Protein AF-A0A7X8LAA1-F1 (afdb_monomer_lite)

Foldseek 3Di:
DDDPDDPPDQPPDFPPVLCVPQADPVRDGHADVPAPAHRVLLCCCRRPCVVLLVCCVPVVVQKDWLVVSLVVCCVPPVDDSVVSVVVVVVCVVSQQWDWDDDPNTTMIGG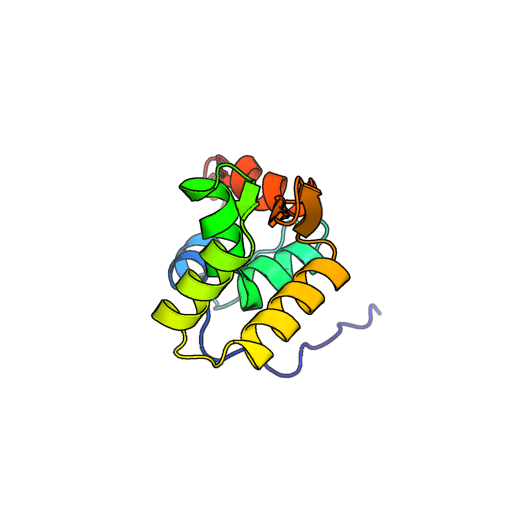DPNSNSSVVVVVDPPPPPVDD

Sequence (131 aa):
MSELHKIKRIPKEVPEEVKKYYINDEGQLLVNLNSKVPALQDLLIKLYYYEEIKFIFEIGKGKIFSVQLMDYIKKIKGWGYRKIRETIKEMEYYRLIVQQNYWNSNILILTAPSYNFFNANKMNINTNVLA

Secondary structure (DSSP, 8-state):
-------S---S---HHHHHHHB-TTS-B---TTSSS-HHHHHHIIIIIHHHHHIIIIISTTEEEHHHHHHHHHHHH---HHHHHHHHHHHHHTTSEEEEEETTEEEEEE-HHHHHHHHHTS---------

Radius of gyration: 15.92 Å; chains: 1; bounding box: 47×31×48 Å

Structure (mmCIF, N/CA/C/O backbone):
data_AF-A0A7X8LAA1-F1
#
_entry.id   AF-A0A7X8LAA1-F1
#
loop_
_atom_site.group_PDB
_atom_site.id
_atom_site.type_symbol
_atom_site.label_atom_id
_atom_site.label_alt_id
_atom_site.label_comp_id
_atom_site.label_asym_id
_atom_site.label_entity_id
_atom_site.label_seq_id
_atom_site.pdbx_PDB_ins_code
_atom_site.Cartn_x
_atom_site.Cartn_y
_atom_site.Cartn_z
_atom_site.occupancy
_atom_site.B_iso_or_equiv
_atom_site.auth_seq_id
_atom_site.auth_comp_id
_atom_site.auth_asym_id
_atom_site.auth_atom_id
_atom_site.pdbx_PDB_model_num
ATOM 1 N N . MET A 1 1 ? -32.118 7.412 6.477 1.00 32.28 1 MET A N 1
ATOM 2 C CA . MET A 1 1 ? -31.389 6.220 6.962 1.00 32.28 1 MET A CA 1
ATOM 3 C C . MET A 1 1 ? -30.222 6.005 6.014 1.00 32.28 1 MET A C 1
ATOM 5 O O . MET A 1 1 ? -30.484 5.907 4.824 1.00 32.28 1 MET A O 1
ATOM 9 N N . SER A 1 2 ? -28.970 6.073 6.481 1.00 35.47 2 SER A N 1
ATOM 10 C CA . SER A 1 2 ? -27.810 5.893 5.597 1.00 35.47 2 SER A CA 1
ATOM 11 C C . SER A 1 2 ? -27.592 4.407 5.316 1.00 35.47 2 SER A C 1
ATOM 13 O O . SER A 1 2 ? -27.604 3.571 6.220 1.00 35.47 2 SER A O 1
ATOM 15 N N . GLU A 1 3 ? -27.439 4.074 4.040 1.00 41.91 3 GLU A N 1
ATOM 16 C CA . GLU A 1 3 ? -27.165 2.719 3.583 1.00 41.91 3 GLU A CA 1
ATOM 17 C C . GLU A 1 3 ? -25.727 2.343 3.964 1.00 41.91 3 GLU A C 1
ATOM 19 O O . GLU A 1 3 ? -24.755 2.729 3.319 1.00 41.91 3 GLU A O 1
ATOM 24 N N . LEU A 1 4 ? -25.579 1.607 5.065 1.00 41.69 4 LEU A N 1
ATOM 25 C CA . LEU A 1 4 ? -24.308 1.011 5.466 1.00 41.69 4 LEU A CA 1
ATOM 26 C C . LEU A 1 4 ? -23.922 -0.080 4.458 1.00 41.69 4 LEU A C 1
ATOM 28 O O . LEU A 1 4 ? -24.475 -1.184 4.461 1.00 41.69 4 LEU A O 1
ATOM 32 N N . HIS A 1 5 ? -22.946 0.208 3.600 1.00 36.75 5 HIS A N 1
ATOM 33 C CA . HIS A 1 5 ? -22.327 -0.800 2.746 1.00 36.75 5 HIS A CA 1
ATOM 34 C C . HIS A 1 5 ? -21.544 -1.814 3.595 1.00 36.75 5 HIS A C 1
ATOM 36 O O . HIS A 1 5 ? -20.476 -1.527 4.131 1.00 36.75 5 HIS A O 1
ATOM 42 N N . LYS A 1 6 ? -22.082 -3.035 3.710 1.00 41.59 6 LYS A N 1
ATOM 43 C CA . LYS A 1 6 ? -21.399 -4.182 4.321 1.00 41.59 6 LYS A CA 1
ATOM 44 C C . LYS A 1 6 ? -20.328 -4.724 3.371 1.00 41.59 6 LYS A C 1
ATOM 46 O O . LYS A 1 6 ? -20.650 -5.261 2.310 1.00 41.59 6 LYS A O 1
ATOM 51 N N . ILE A 1 7 ? -19.061 -4.654 3.774 1.00 47.22 7 ILE A N 1
ATOM 52 C CA . ILE A 1 7 ? -17.965 -5.355 3.093 1.00 47.22 7 ILE A CA 1
ATOM 53 C C . ILE A 1 7 ? -18.128 -6.858 3.374 1.00 47.22 7 ILE A C 1
ATOM 55 O O . ILE A 1 7 ? -18.089 -7.294 4.521 1.00 47.22 7 ILE A O 1
ATOM 59 N N . LYS A 1 8 ? -18.371 -7.656 2.324 1.00 42.03 8 LYS A N 1
ATOM 60 C CA . LYS A 1 8 ? -18.827 -9.056 2.438 1.00 42.03 8 LYS A CA 1
ATOM 61 C C . LYS A 1 8 ? -17.788 -10.055 2.966 1.00 42.03 8 LYS A C 1
ATOM 63 O O . LYS A 1 8 ? -18.208 -11.123 3.390 1.00 42.03 8 LYS A O 1
ATOM 68 N N . ARG A 1 9 ? -16.483 -9.758 2.958 1.00 40.66 9 ARG A N 1
ATOM 69 C CA . ARG A 1 9 ? -15.412 -10.605 3.528 1.00 40.66 9 ARG A CA 1
ATOM 70 C C . ARG A 1 9 ? -14.179 -9.745 3.806 1.00 40.66 9 ARG A C 1
ATOM 72 O O . ARG A 1 9 ? -13.577 -9.238 2.867 1.00 40.66 9 ARG A O 1
ATOM 79 N N . ILE A 1 10 ? -13.801 -9.605 5.074 1.00 52.53 10 ILE A N 1
ATOM 80 C CA . ILE A 1 10 ? -12.462 -9.132 5.443 1.00 52.53 10 ILE A CA 1
ATOM 81 C C . ILE A 1 10 ? -11.479 -10.245 5.024 1.00 52.53 10 ILE A C 1
ATOM 83 O O . ILE A 1 10 ? -11.757 -11.415 5.318 1.00 52.53 10 ILE A O 1
ATOM 87 N N . PRO A 1 11 ? -10.388 -9.957 4.290 1.00 55.03 11 PRO A N 1
ATOM 88 C CA . PRO A 1 11 ? -9.372 -10.968 4.003 1.00 55.03 11 PRO A CA 1
ATOM 89 C C . PRO A 1 11 ? -8.836 -11.563 5.317 1.00 55.03 11 PRO A C 1
ATOM 91 O O . PRO A 1 11 ? -8.624 -10.844 6.289 1.00 55.03 11 PRO A O 1
ATOM 94 N N . LYS A 1 12 ? -8.653 -12.892 5.369 1.00 52.59 12 LYS A N 1
ATOM 95 C CA . LYS A 1 12 ? -8.268 -13.619 6.601 1.00 52.59 12 LYS A CA 1
ATOM 96 C C . LYS A 1 12 ? -6.917 -13.176 7.180 1.00 52.59 12 LYS A C 1
ATOM 98 O O . LYS A 1 12 ? -6.666 -13.380 8.364 1.00 52.59 12 LYS A O 1
ATOM 103 N N . GLU A 1 13 ? -6.072 -12.568 6.359 1.00 64.12 13 GLU A N 1
ATOM 104 C CA . GLU A 1 13 ? -4.720 -12.149 6.710 1.00 64.12 13 GLU A CA 1
ATOM 105 C C . GLU A 1 13 ? -4.650 -10.623 6.708 1.00 64.12 13 GLU A C 1
ATOM 107 O O . GLU A 1 13 ? -4.350 -9.990 5.701 1.00 64.12 13 GLU A O 1
ATOM 112 N N . VAL A 1 14 ? -4.986 -10.030 7.854 1.00 72.88 14 VAL A N 1
ATOM 113 C CA . VAL A 1 14 ? -4.682 -8.622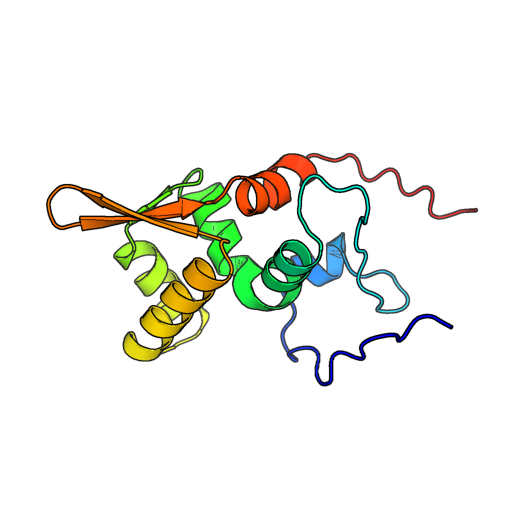 8.127 1.00 72.88 14 VAL A CA 1
ATOM 114 C C . VAL A 1 14 ? -3.262 -8.554 8.702 1.00 72.88 14 VAL A C 1
ATOM 116 O O . VAL A 1 14 ? -2.996 -9.277 9.671 1.00 72.88 14 VAL A O 1
ATOM 119 N N . PRO A 1 15 ? -2.373 -7.703 8.159 1.00 78.75 15 PRO A N 1
ATOM 120 C CA . PRO A 1 15 ? -1.024 -7.510 8.686 1.00 78.75 15 PRO A CA 1
ATOM 121 C C . PRO A 1 15 ? -1.039 -7.198 10.186 1.00 78.75 15 PRO A C 1
ATOM 123 O O . PRO A 1 15 ? -1.905 -6.462 10.664 1.00 78.75 15 PRO A O 1
ATOM 126 N N . GLU A 1 16 ? -0.077 -7.728 10.940 1.00 82.94 16 GLU A N 1
ATOM 127 C CA . GLU A 1 16 ? -0.037 -7.568 12.403 1.00 82.94 16 GLU A CA 1
ATOM 128 C C . GLU A 1 16 ? 0.015 -6.101 12.832 1.00 82.94 16 GLU A C 1
ATOM 130 O O . GLU A 1 16 ? -0.692 -5.694 13.749 1.00 82.94 16 GLU A O 1
ATOM 135 N N . GLU A 1 17 ? 0.787 -5.280 12.122 1.00 81.81 17 GLU A N 1
ATOM 136 C CA . GLU A 1 17 ? 0.846 -3.838 12.368 1.00 81.81 17 GLU A CA 1
ATOM 137 C C . GLU A 1 17 ? -0.505 -3.165 12.121 1.00 81.81 17 GLU A C 1
ATOM 139 O O . GLU A 1 17 ? -0.884 -2.244 12.844 1.00 81.81 17 GLU A O 1
ATOM 144 N N . VAL A 1 18 ? -1.280 -3.657 11.149 1.00 83.25 18 VAL A N 1
ATOM 145 C CA . VAL A 1 18 ? -2.621 -3.129 10.908 1.00 83.25 18 VAL A CA 1
ATOM 146 C C . VAL A 1 18 ? -3.543 -3.463 12.077 1.00 83.25 18 VAL A C 1
ATOM 148 O O . VAL A 1 18 ? -4.253 -2.583 12.563 1.00 83.25 18 VAL A O 1
ATOM 151 N N . LYS A 1 19 ? -3.484 -4.705 12.573 1.00 81.88 19 LYS A N 1
ATOM 152 C CA . LYS A 1 19 ? -4.232 -5.125 13.766 1.00 81.88 19 LYS A CA 1
ATOM 153 C C . LYS A 1 19 ? -3.850 -4.291 14.985 1.00 81.88 19 LYS A C 1
ATOM 155 O O . LYS A 1 19 ? -4.723 -3.818 15.691 1.00 81.88 19 LYS A O 1
ATOM 160 N N . LYS A 1 20 ? -2.553 -4.076 15.201 1.00 81.69 20 LYS A N 1
ATOM 161 C CA . LYS A 1 20 ? -2.026 -3.375 16.375 1.00 81.69 20 LYS A CA 1
ATOM 162 C C . LYS A 1 20 ? -2.409 -1.895 16.424 1.00 81.69 20 LYS A C 1
ATOM 164 O O . LYS A 1 20 ? -2.644 -1.373 17.506 1.00 81.69 20 LYS A O 1
ATOM 169 N N . TYR A 1 21 ? -2.401 -1.211 15.281 1.00 79.81 21 TYR A N 1
ATOM 170 C CA . TYR A 1 21 ? -2.515 0.252 15.247 1.00 79.81 21 TYR A CA 1
ATOM 171 C C . TYR A 1 21 ? -3.856 0.772 14.731 1.00 79.81 21 TYR A C 1
ATOM 173 O O . TYR A 1 21 ? -4.182 1.933 14.967 1.00 79.81 21 TYR A O 1
ATOM 181 N N . TYR A 1 22 ? -4.628 -0.049 14.016 1.00 79.94 22 TYR A N 1
ATOM 182 C CA . TYR A 1 22 ? -5.858 0.405 13.364 1.00 79.94 22 TYR A CA 1
ATOM 183 C C . TYR A 1 22 ? -7.056 -0.493 13.632 1.00 79.94 22 TYR A C 1
ATOM 185 O O . TYR A 1 22 ? -8.114 -0.232 13.070 1.00 79.94 22 TYR A O 1
ATOM 193 N N . ILE A 1 23 ? -6.923 -1.526 14.459 1.00 78.38 23 ILE A N 1
ATOM 194 C CA . ILE A 1 23 ? -8.057 -2.305 14.947 1.00 78.38 23 ILE A CA 1
ATOM 195 C C . ILE A 1 23 ? -8.136 -2.092 16.457 1.00 78.38 23 ILE A C 1
ATOM 197 O O . ILE A 1 23 ? -7.120 -2.178 17.141 1.00 78.38 23 ILE A O 1
ATOM 201 N N . ASN A 1 24 ? -9.319 -1.744 16.960 1.00 79.50 24 ASN A N 1
ATOM 202 C CA . ASN A 1 24 ? -9.544 -1.594 18.398 1.00 79.50 24 ASN A CA 1
ATOM 203 C C . ASN A 1 24 ? -9.798 -2.954 19.073 1.00 79.50 24 ASN A C 1
ATOM 205 O O . ASN A 1 24 ? -9.917 -3.986 18.410 1.00 79.50 24 ASN A O 1
ATOM 209 N N . ASP A 1 25 ? -9.940 -2.946 20.396 1.00 74.81 25 ASP A N 1
ATOM 210 C CA . ASP A 1 25 ? -10.163 -4.162 21.190 1.00 74.81 25 ASP A CA 1
ATOM 211 C C . ASP A 1 25 ? -11.484 -4.882 20.848 1.00 74.81 25 ASP A C 1
ATOM 213 O O . ASP A 1 25 ? -11.613 -6.087 21.055 1.00 74.81 25 ASP A O 1
ATOM 217 N N . GLU A 1 26 ? -12.449 -4.173 20.251 1.00 74.44 26 GLU A N 1
ATOM 218 C CA . GLU A 1 26 ? -13.717 -4.728 19.753 1.00 74.44 26 GLU A CA 1
ATOM 219 C C . GLU A 1 26 ? -13.602 -5.350 18.346 1.00 74.44 26 GLU A C 1
ATOM 221 O O . GLU A 1 26 ? -14.587 -5.845 17.794 1.00 74.44 26 GLU A O 1
ATOM 226 N N . GLY A 1 27 ? -12.417 -5.321 17.730 1.00 70.19 27 GLY A N 1
ATOM 227 C CA . GLY A 1 27 ? -12.179 -5.853 16.387 1.00 70.19 27 GLY A CA 1
ATOM 228 C C . GLY A 1 27 ? -12.640 -4.935 15.248 1.00 70.19 27 GLY A C 1
ATOM 229 O O . GLY A 1 27 ? -12.737 -5.377 14.101 1.00 70.19 27 GLY A O 1
ATOM 230 N N . GLN A 1 28 ? -12.925 -3.664 15.531 1.00 78.00 28 GLN A N 1
ATOM 231 C CA . GLN A 1 28 ? -13.384 -2.679 14.552 1.00 78.00 28 GLN A CA 1
ATOM 232 C C . GLN A 1 28 ? -12.210 -1.908 13.944 1.00 78.00 28 GLN A C 1
ATOM 234 O O . GLN A 1 28 ? -11.277 -1.508 14.641 1.00 78.00 28 GLN A O 1
ATOM 239 N N . LEU A 1 29 ? -12.278 -1.658 12.632 1.00 78.94 29 LEU A N 1
ATOM 240 C CA . LEU A 1 29 ? -11.270 -0.874 11.924 1.00 78.94 29 LEU A CA 1
ATOM 241 C C . LEU A 1 29 ? -11.455 0.623 12.202 1.00 78.94 29 LEU A C 1
ATOM 243 O O . LEU A 1 29 ? -12.485 1.211 11.873 1.00 78.94 29 LEU A O 1
ATOM 247 N N . LEU A 1 30 ? -10.415 1.251 12.728 1.00 75.44 30 LEU A N 1
ATOM 248 C CA . LEU A 1 30 ? -10.336 2.684 12.952 1.00 75.44 30 LEU A CA 1
ATOM 249 C C . LEU A 1 30 ? -10.110 3.398 11.614 1.00 75.44 30 LEU A C 1
ATOM 251 O O . LEU A 1 30 ? -9.066 3.235 10.974 1.00 75.44 30 LEU A O 1
ATOM 255 N N . VAL A 1 31 ? -11.082 4.203 11.188 1.00 66.25 31 VAL A N 1
ATOM 256 C CA . VAL A 1 31 ? -11.016 5.021 9.967 1.00 66.25 31 VAL A CA 1
ATOM 257 C C . VAL A 1 31 ? -11.213 6.484 10.348 1.00 66.25 31 VAL A C 1
ATOM 259 O O . VAL A 1 31 ? -12.229 6.849 10.934 1.00 66.25 31 VAL A O 1
ATOM 262 N N . ASN A 1 32 ? -10.247 7.338 10.008 1.00 65.12 32 ASN A N 1
ATOM 263 C CA . ASN A 1 32 ? -10.367 8.776 10.233 1.00 65.12 32 ASN A CA 1
ATOM 264 C C . ASN A 1 32 ? -11.022 9.441 9.014 1.00 65.12 32 ASN A C 1
ATOM 266 O O . ASN A 1 32 ? -10.392 9.590 7.967 1.00 65.12 32 ASN A O 1
ATOM 270 N N . LEU A 1 33 ? -12.276 9.867 9.168 1.00 59.88 33 LEU A N 1
ATOM 271 C CA . LEU A 1 33 ? -13.054 10.522 8.109 1.00 59.88 33 LEU A CA 1
ATOM 272 C C . LEU A 1 33 ? -12.552 11.936 7.760 1.00 59.88 33 LEU A C 1
ATOM 274 O O . LEU A 1 33 ? -12.835 12.425 6.672 1.00 59.88 33 LEU A O 1
ATOM 278 N N . ASN A 1 34 ? -11.763 12.560 8.640 1.00 59.41 34 ASN A N 1
ATOM 279 C CA . ASN A 1 34 ? -11.156 13.882 8.440 1.00 59.41 34 ASN A CA 1
ATOM 280 C C . ASN A 1 34 ? -9.693 13.791 7.964 1.00 59.41 34 ASN A C 1
ATOM 282 O O . ASN A 1 34 ? -8.925 14.750 8.072 1.00 59.41 34 ASN A O 1
ATOM 286 N N . SER A 1 35 ? -9.272 12.620 7.485 1.00 68.12 35 SER A N 1
ATOM 287 C CA . SER A 1 35 ? -7.902 12.383 7.044 1.00 68.12 35 SER A CA 1
ATOM 288 C C . SER A 1 35 ? -7.605 13.046 5.696 1.00 68.12 35 SER A C 1
ATOM 290 O O . SER A 1 35 ? -8.459 13.162 4.820 1.00 68.12 35 SER A O 1
ATOM 292 N N . LYS A 1 36 ? -6.328 13.390 5.478 1.00 78.81 36 LYS A N 1
ATOM 293 C CA . LYS A 1 36 ? -5.788 13.735 4.146 1.00 78.81 36 LYS A CA 1
ATOM 294 C C . LYS A 1 36 ? -5.753 12.530 3.189 1.00 78.81 36 LYS A C 1
ATOM 296 O O . LYS A 1 36 ? -5.315 12.662 2.046 1.00 78.81 36 LYS A O 1
ATOM 301 N N . VAL A 1 37 ? -6.159 11.357 3.670 1.00 84.69 37 VAL A N 1
ATOM 302 C CA . VAL A 1 37 ? -6.262 10.100 2.934 1.00 84.69 37 VAL A CA 1
ATOM 303 C C . VAL A 1 37 ? -7.744 9.786 2.743 1.00 84.69 37 VAL A C 1
ATOM 305 O O . VAL A 1 37 ? -8.459 9.692 3.741 1.00 84.69 37 VAL A O 1
ATOM 308 N N . PRO A 1 38 ? -8.235 9.606 1.505 1.00 86.06 38 PRO A N 1
ATOM 309 C CA . PRO A 1 38 ? -9.625 9.233 1.316 1.00 86.06 38 PRO A CA 1
ATOM 310 C C . PRO A 1 38 ? -9.882 7.807 1.826 1.00 86.06 38 PRO A C 1
ATOM 312 O O . PRO A 1 38 ? -9.017 6.931 1.748 1.00 86.06 38 PRO A O 1
ATOM 315 N N . ALA A 1 39 ? -11.089 7.575 2.346 1.00 83.56 39 ALA A N 1
ATOM 316 C CA . ALA A 1 39 ? -11.431 6.358 3.087 1.00 83.56 39 ALA A CA 1
ATOM 317 C C . ALA A 1 39 ? -11.230 5.062 2.282 1.00 83.56 39 ALA A C 1
ATOM 319 O O . ALA A 1 39 ? -10.837 4.041 2.840 1.00 83.56 39 ALA A O 1
ATOM 320 N N . LEU A 1 40 ? -11.457 5.099 0.963 1.00 85.81 40 LEU A N 1
ATOM 321 C CA . LEU A 1 40 ? -11.228 3.938 0.104 1.00 85.81 40 LEU A CA 1
ATOM 322 C C . LEU A 1 40 ? -9.741 3.563 0.048 1.00 85.81 40 LEU A C 1
ATOM 324 O O . LEU A 1 40 ? -9.404 2.395 0.205 1.00 85.81 40 LEU A O 1
ATOM 328 N N . GLN A 1 41 ? -8.845 4.535 -0.143 1.00 89.25 41 GLN A N 1
ATOM 329 C CA . GLN A 1 41 ? -7.403 4.286 -0.159 1.00 89.25 41 GLN A CA 1
ATOM 330 C C . GLN A 1 41 ? -6.909 3.813 1.208 1.00 89.25 41 GLN A C 1
ATOM 332 O O . GLN A 1 41 ? -6.109 2.886 1.267 1.00 89.25 41 GLN A O 1
ATOM 337 N N . ASP A 1 42 ? -7.414 4.406 2.291 1.00 88.62 42 ASP A N 1
ATOM 338 C CA . ASP A 1 42 ? -7.118 3.984 3.663 1.00 88.62 42 ASP A CA 1
ATOM 339 C C . ASP A 1 42 ? -7.466 2.499 3.879 1.00 88.62 42 ASP A C 1
ATOM 341 O O . ASP A 1 42 ? -6.617 1.707 4.294 1.00 88.62 42 ASP A O 1
ATOM 345 N N . LEU A 1 43 ? -8.683 2.098 3.497 1.00 87.50 43 LEU A N 1
ATOM 346 C CA . LEU A 1 43 ? -9.141 0.707 3.546 1.00 87.50 43 LEU A CA 1
ATOM 347 C C . LEU A 1 43 ? -8.279 -0.223 2.688 1.00 87.50 43 LEU A C 1
ATOM 349 O O . LEU A 1 43 ? -7.893 -1.298 3.147 1.00 87.50 43 LEU A O 1
ATOM 353 N N . LEU A 1 44 ? -7.971 0.175 1.452 1.00 89.19 44 LEU A N 1
ATOM 354 C CA . LEU A 1 44 ? -7.183 -0.644 0.533 1.00 89.19 44 LEU A CA 1
ATOM 355 C C . LEU A 1 44 ? -5.761 -0.876 1.048 1.00 89.19 44 LEU A C 1
ATOM 357 O O . LEU A 1 44 ? -5.264 -2.002 1.004 1.00 89.19 44 LEU A O 1
ATOM 361 N N . ILE A 1 45 ? -5.123 0.169 1.579 1.00 91.00 45 ILE A N 1
ATOM 362 C CA . ILE A 1 45 ? -3.790 0.058 2.172 1.00 91.00 45 ILE A CA 1
ATOM 363 C C . ILE A 1 45 ? -3.851 -0.857 3.393 1.00 91.00 45 ILE A C 1
ATOM 365 O O . ILE A 1 45 ? -3.113 -1.831 3.436 1.00 91.00 45 ILE A O 1
ATOM 369 N N . LYS A 1 46 ? -4.754 -0.611 4.350 1.00 88.00 46 LYS A N 1
ATOM 370 C CA . LYS A 1 46 ? -4.858 -1.408 5.585 1.00 88.00 46 LYS A CA 1
ATOM 371 C C . LYS A 1 46 ? -5.142 -2.886 5.322 1.00 88.00 46 LYS A C 1
ATOM 373 O O . LYS A 1 46 ? -4.571 -3.744 5.985 1.00 88.00 46 LYS A O 1
ATOM 378 N N . LEU A 1 47 ? -6.035 -3.195 4.387 1.00 85.81 47 LEU A N 1
ATOM 379 C CA . LEU A 1 47 ? -6.567 -4.552 4.255 1.00 85.81 47 LEU A CA 1
ATOM 380 C C . LEU A 1 47 ? -5.910 -5.385 3.155 1.00 85.81 47 LEU A C 1
ATOM 382 O O . LEU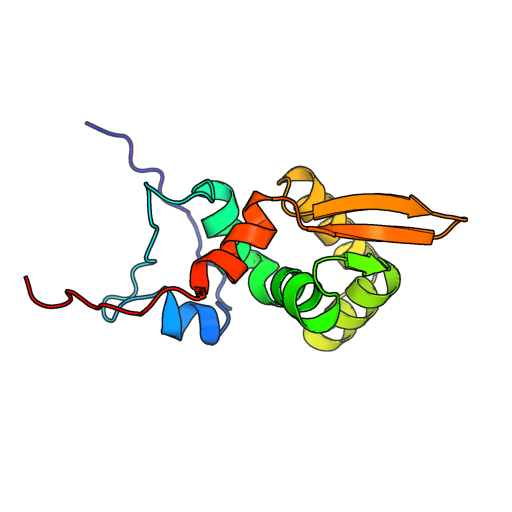 A 1 47 ? -5.964 -6.609 3.241 1.00 85.81 47 LEU A O 1
ATOM 386 N N . TYR A 1 48 ? -5.320 -4.764 2.129 1.00 87.44 48 TYR A N 1
ATOM 387 C CA . TYR A 1 48 ? -4.897 -5.498 0.929 1.00 87.44 48 TYR A CA 1
ATOM 388 C C . TYR A 1 48 ? -3.442 -5.268 0.526 1.00 87.44 48 TYR A C 1
ATOM 390 O O . TYR A 1 48 ? -2.797 -6.216 0.077 1.00 87.44 48 TYR A O 1
ATOM 398 N N . TYR A 1 49 ? -2.925 -4.046 0.684 1.00 92.62 49 TYR A N 1
ATOM 399 C CA . TYR A 1 49 ? -1.630 -3.656 0.104 1.00 92.62 49 TYR A CA 1
ATOM 400 C C . TYR A 1 49 ? -0.637 -3.077 1.116 1.00 92.62 49 TYR A C 1
ATOM 402 O O . TYR A 1 49 ? 0.284 -2.355 0.735 1.00 92.62 49 TYR A O 1
ATOM 410 N N . TYR A 1 50 ? -0.846 -3.312 2.412 1.00 92.06 50 TYR A N 1
ATOM 411 C CA . TYR A 1 50 ? -0.073 -2.647 3.459 1.00 92.06 50 TYR A CA 1
ATOM 412 C C . TYR A 1 50 ? 1.427 -2.916 3.323 1.00 92.06 50 TYR A C 1
ATOM 414 O O . TYR A 1 50 ? 2.210 -1.973 3.297 1.00 92.06 50 TYR A O 1
ATOM 422 N N . GLU A 1 51 ? 1.822 -4.187 3.204 1.00 92.44 51 GLU A N 1
ATOM 423 C CA . GLU A 1 51 ? 3.229 -4.591 3.125 1.00 92.44 51 GLU A CA 1
ATOM 424 C C . GLU A 1 51 ? 3.900 -4.026 1.871 1.00 92.44 51 GLU A C 1
ATOM 426 O O . GLU A 1 51 ? 5.004 -3.488 1.935 1.00 92.44 51 GLU A O 1
ATOM 431 N N . GLU A 1 52 ? 3.206 -4.072 0.733 1.00 94.19 52 GLU A N 1
ATOM 432 C CA . GLU A 1 52 ? 3.685 -3.538 -0.536 1.00 94.19 52 GLU A CA 1
ATOM 433 C C . GLU A 1 52 ? 3.882 -2.024 -0.485 1.00 94.19 52 GLU A C 1
ATOM 435 O O . GLU A 1 52 ? 4.941 -1.522 -0.861 1.00 94.19 52 GLU A O 1
ATOM 440 N N . ILE A 1 53 ? 2.878 -1.279 -0.016 1.00 95.38 53 ILE A N 1
ATOM 441 C CA . ILE A 1 53 ? 2.953 0.184 0.038 1.00 95.38 53 ILE A CA 1
ATOM 442 C C . ILE A 1 53 ? 3.957 0.622 1.113 1.00 95.38 53 ILE A C 1
ATOM 444 O O . ILE A 1 53 ? 4.724 1.555 0.865 1.00 95.38 53 ILE A O 1
ATOM 448 N N . LYS A 1 54 ? 4.019 -0.069 2.261 1.00 94.50 54 LYS A N 1
ATOM 449 C CA . LYS A 1 54 ? 5.019 0.177 3.311 1.00 94.50 54 LYS A CA 1
ATOM 450 C C . LYS A 1 54 ? 6.434 -0.029 2.778 1.00 94.50 54 LYS A C 1
ATOM 452 O O . LYS A 1 54 ? 7.295 0.815 3.009 1.00 94.50 54 LYS A O 1
ATOM 457 N N . PHE A 1 55 ? 6.670 -1.089 2.007 1.00 95.38 55 PHE A N 1
ATOM 458 C CA . PHE A 1 55 ? 7.965 -1.332 1.375 1.00 95.38 55 PHE A CA 1
ATOM 459 C C . PHE A 1 55 ? 8.378 -0.176 0.452 1.00 95.38 55 PHE A C 1
ATOM 461 O O . PHE A 1 55 ? 9.499 0.325 0.548 1.00 95.38 55 PHE A O 1
ATOM 468 N N . ILE A 1 56 ? 7.467 0.317 -0.394 1.00 96.06 56 ILE A N 1
ATOM 469 C CA . ILE A 1 56 ? 7.749 1.484 -1.245 1.00 96.06 56 ILE A CA 1
ATOM 470 C C . ILE A 1 56 ? 8.006 2.730 -0.380 1.00 96.06 56 ILE A C 1
ATOM 472 O O . ILE A 1 56 ? 8.921 3.494 -0.683 1.00 96.06 56 ILE A O 1
ATOM 476 N N . PHE A 1 57 ? 7.230 2.941 0.689 1.00 95.44 57 PHE A N 1
ATOM 477 C CA . PHE A 1 57 ? 7.349 4.100 1.576 1.00 95.44 57 PHE A CA 1
ATOM 478 C C . PHE A 1 57 ? 8.685 4.131 2.325 1.00 95.44 57 PHE A C 1
ATOM 480 O O . PHE A 1 57 ? 9.421 5.108 2.209 1.00 95.44 57 PHE A O 1
ATOM 487 N N . GLU A 1 58 ? 9.013 3.074 3.066 1.00 92.88 58 GLU A N 1
ATOM 488 C CA . GLU A 1 58 ? 10.166 3.052 3.971 1.00 92.88 58 GLU A CA 1
ATOM 489 C C . GLU A 1 58 ? 11.457 2.697 3.239 1.00 92.88 58 GLU A C 1
ATOM 491 O O . GLU A 1 58 ? 12.454 3.412 3.343 1.00 92.88 58 GLU A O 1
ATOM 496 N N . ILE A 1 59 ? 11.435 1.611 2.461 1.00 93.19 59 ILE A N 1
ATOM 497 C CA . ILE A 1 59 ? 12.635 1.078 1.807 1.00 93.19 59 ILE A CA 1
ATOM 498 C C . ILE A 1 59 ? 12.919 1.845 0.517 1.00 93.19 59 ILE A C 1
ATOM 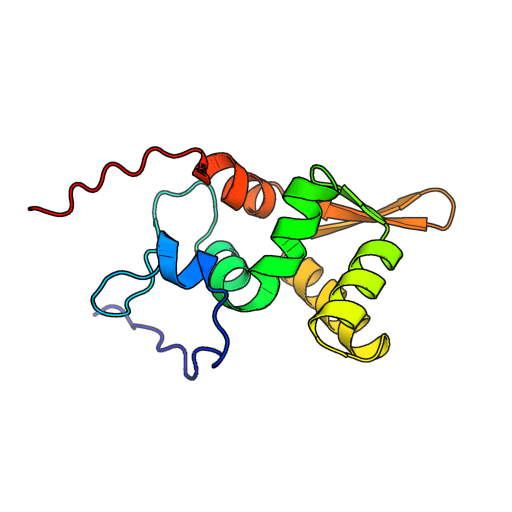500 O O . ILE A 1 59 ? 14.050 2.263 0.272 1.00 93.19 59 ILE A O 1
ATOM 504 N N . GLY A 1 60 ? 11.881 2.086 -0.288 1.00 89.62 60 GLY A N 1
ATOM 505 C CA . GLY A 1 60 ? 11.979 2.880 -1.516 1.00 89.62 60 GLY A CA 1
ATOM 506 C C . GLY A 1 60 ? 12.003 4.398 -1.291 1.00 89.62 60 GLY A C 1
ATOM 507 O O . GLY A 1 60 ? 12.263 5.157 -2.224 1.00 89.62 60 GLY A O 1
ATOM 508 N N . LYS A 1 61 ? 11.725 4.890 -0.075 1.00 91.69 61 LYS A N 1
ATOM 509 C CA . LYS A 1 61 ? 11.532 6.331 0.199 1.00 91.69 61 LYS A CA 1
ATOM 510 C C . LYS A 1 61 ? 10.476 6.960 -0.723 1.00 91.69 61 LYS A C 1
ATOM 512 O O . LYS A 1 61 ? 10.668 8.039 -1.283 1.00 91.69 61 LYS A O 1
ATOM 517 N N . GLY A 1 62 ? 9.374 6.242 -0.925 1.00 93.56 62 GLY A N 1
ATOM 518 C CA . GLY A 1 62 ? 8.253 6.630 -1.779 1.00 93.56 62 GLY A CA 1
ATOM 519 C C . GLY A 1 62 ? 8.418 6.303 -3.266 1.00 93.56 62 GLY A C 1
ATOM 520 O O . GLY A 1 62 ? 7.484 6.559 -4.025 1.00 93.56 62 GLY A O 1
ATOM 521 N N . LYS A 1 63 ? 9.553 5.733 -3.696 1.00 94.56 63 LYS A N 1
ATOM 522 C CA . LYS A 1 63 ? 9.802 5.356 -5.096 1.00 94.56 63 LYS A CA 1
ATOM 523 C C . LYS A 1 63 ? 10.617 4.071 -5.225 1.00 94.56 63 LYS A C 1
ATOM 525 O O . LYS A 1 63 ? 11.601 3.877 -4.524 1.00 94.56 63 LYS A O 1
ATOM 530 N N . ILE A 1 64 ? 10.258 3.191 -6.150 1.00 95.44 64 ILE A N 1
ATOM 531 C CA . ILE A 1 64 ? 11.001 1.942 -6.342 1.00 95.44 64 ILE A CA 1
ATOM 532 C C . ILE A 1 64 ? 10.893 1.427 -7.774 1.00 95.44 64 ILE A C 1
ATOM 534 O O . ILE A 1 64 ? 9.909 1.703 -8.453 1.00 95.44 64 ILE A O 1
ATOM 538 N N . PHE A 1 65 ? 11.864 0.649 -8.251 1.00 95.44 65 PHE A N 1
ATOM 539 C CA . PHE A 1 65 ? 11.683 -0.067 -9.511 1.00 95.44 65 PHE A CA 1
ATOM 540 C C . PHE A 1 65 ? 10.610 -1.150 -9.362 1.00 95.44 65 PHE A C 1
ATOM 542 O O . PHE A 1 65 ? 10.588 -1.898 -8.384 1.00 95.44 65 PHE A O 1
ATOM 549 N N . SER A 1 66 ? 9.748 -1.277 -10.369 1.00 93.94 66 SER A N 1
ATOM 550 C CA . SER A 1 66 ? 8.689 -2.295 -10.415 1.00 93.94 66 SER A CA 1
ATOM 551 C C . SER A 1 66 ? 9.215 -3.708 -10.165 1.00 93.94 66 SER A C 1
ATOM 553 O O . SER A 1 66 ? 8.607 -4.455 -9.407 1.00 93.94 66 SER A O 1
ATOM 555 N N . VAL A 1 67 ? 10.381 -4.045 -10.722 1.00 93.75 67 VAL A N 1
ATOM 556 C CA . VAL A 1 67 ? 11.038 -5.347 -10.532 1.00 93.75 67 VAL A CA 1
ATOM 557 C C . VAL A 1 67 ? 11.357 -5.609 -9.057 1.00 93.75 67 VAL A C 1
ATOM 559 O O . VAL A 1 67 ? 11.088 -6.699 -8.567 1.00 93.75 67 VAL A O 1
ATOM 562 N N . GLN A 1 68 ? 11.834 -4.604 -8.316 1.00 95.19 68 GLN A N 1
ATOM 563 C CA . GLN A 1 68 ? 12.162 -4.761 -6.894 1.00 95.19 68 GLN A CA 1
ATOM 564 C C . GLN A 1 68 ? 10.912 -5.045 -6.053 1.00 95.19 68 GLN A C 1
ATOM 566 O O . GLN A 1 68 ? 10.941 -5.914 -5.183 1.00 95.19 68 GLN A O 1
ATOM 571 N N . LEU A 1 69 ? 9.802 -4.348 -6.326 1.00 95.88 69 LEU A N 1
ATOM 572 C CA . LEU A 1 69 ? 8.531 -4.644 -5.663 1.00 95.88 69 LEU A CA 1
ATOM 573 C C . LEU A 1 69 ? 8.017 -6.036 -6.054 1.00 95.88 69 LEU A C 1
ATOM 575 O O . LEU A 1 69 ? 7.516 -6.769 -5.204 1.00 95.88 69 LEU A O 1
ATOM 579 N N . MET A 1 70 ? 8.161 -6.422 -7.324 1.00 95.19 70 MET A N 1
ATOM 580 C CA . MET A 1 70 ? 7.732 -7.737 -7.789 1.00 95.19 70 MET A CA 1
ATOM 581 C C . MET A 1 70 ? 8.491 -8.872 -7.099 1.00 95.19 70 MET A C 1
ATOM 583 O O . MET A 1 70 ? 7.873 -9.844 -6.665 1.00 95.19 70 MET A O 1
ATOM 587 N N . ASP A 1 71 ? 9.810 -8.747 -6.967 1.00 95.88 71 ASP A N 1
ATOM 588 C CA . ASP A 1 71 ? 10.637 -9.735 -6.275 1.00 95.88 71 ASP A CA 1
ATOM 589 C C . ASP A 1 71 ? 10.329 -9.785 -4.775 1.00 95.88 71 ASP A C 1
ATOM 591 O O . ASP A 1 71 ? 10.257 -10.875 -4.202 1.00 95.88 71 ASP A O 1
ATOM 595 N N . TYR A 1 72 ? 10.059 -8.633 -4.151 1.00 96.06 72 TYR A N 1
ATOM 596 C CA . TYR A 1 72 ? 9.594 -8.569 -2.767 1.00 96.06 72 TYR A CA 1
ATOM 597 C C . TYR A 1 72 ? 8.282 -9.344 -2.576 1.00 96.06 72 TYR A C 1
ATOM 599 O O . TYR A 1 72 ? 8.245 -10.279 -1.777 1.00 96.06 72 TYR A O 1
ATOM 607 N N . ILE A 1 73 ? 7.239 -9.041 -3.361 1.00 93.94 73 ILE A N 1
ATOM 608 C CA . ILE A 1 73 ? 5.930 -9.714 -3.267 1.00 93.94 73 ILE A CA 1
ATOM 609 C C . ILE A 1 73 ? 6.065 -11.217 -3.520 1.00 93.94 73 ILE A C 1
ATOM 611 O O . ILE A 1 73 ? 5.459 -12.030 -2.821 1.00 93.94 73 ILE A O 1
ATOM 615 N N . LYS A 1 74 ? 6.882 -11.612 -4.501 1.00 94.62 74 LYS A N 1
ATOM 616 C CA . LYS A 1 74 ? 7.152 -13.025 -4.778 1.00 94.62 74 LYS A CA 1
ATOM 617 C C . LYS A 1 74 ? 7.766 -13.722 -3.567 1.00 94.62 74 LYS A C 1
ATOM 619 O O . LYS A 1 74 ? 7.379 -14.847 -3.269 1.00 94.62 74 LYS A O 1
ATOM 624 N N . LYS A 1 75 ? 8.686 -13.059 -2.863 1.00 94.19 75 LYS A N 1
ATOM 625 C CA . LYS A 1 75 ? 9.336 -13.600 -1.667 1.00 94.19 75 LYS A CA 1
ATOM 626 C C . LYS A 1 75 ? 8.370 -13.746 -0.489 1.00 94.19 75 LYS A C 1
ATOM 628 O O . LYS A 1 75 ? 8.413 -14.777 0.169 1.00 94.19 75 LYS A O 1
ATOM 633 N N . ILE A 1 76 ? 7.517 -12.753 -0.231 1.00 90.25 76 ILE A N 1
ATOM 634 C CA . ILE A 1 76 ? 6.608 -12.778 0.929 1.00 90.25 76 ILE A CA 1
ATOM 635 C C . ILE A 1 76 ? 5.348 -13.624 0.696 1.00 90.25 76 ILE A C 1
ATOM 637 O O . ILE A 1 76 ? 4.907 -14.320 1.603 1.00 90.25 76 ILE A O 1
ATOM 641 N N . LYS A 1 77 ? 4.785 -13.616 -0.521 1.00 87.88 77 LYS A N 1
ATOM 642 C CA . LYS A 1 77 ? 3.500 -14.272 -0.831 1.00 87.88 77 LYS A CA 1
ATOM 643 C C . LYS A 1 77 ? 3.630 -15.531 -1.690 1.00 87.88 77 LYS A C 1
ATOM 645 O O . LYS A 1 77 ? 2.635 -16.213 -1.924 1.00 87.88 77 LYS A O 1
ATOM 650 N N . GLY A 1 78 ? 4.816 -15.824 -2.228 1.00 90.50 78 GLY A N 1
ATOM 651 C CA . GLY A 1 78 ? 5.035 -16.968 -3.124 1.00 90.50 78 GLY A CA 1
ATOM 652 C C . GLY A 1 78 ? 4.284 -16.874 -4.459 1.00 90.50 78 GLY A C 1
ATOM 653 O O . GLY A 1 78 ? 4.104 -17.877 -5.146 1.00 90.50 78 GLY A O 1
ATOM 654 N N . TRP A 1 79 ? 3.787 -15.691 -4.835 1.00 91.62 79 TRP A N 1
ATOM 655 C CA . TRP A 1 79 ? 2.961 -15.523 -6.031 1.00 91.62 79 TRP A CA 1
ATOM 656 C C . TRP A 1 79 ? 3.784 -15.560 -7.324 1.00 91.62 79 TRP A C 1
ATOM 658 O O . TRP A 1 79 ? 4.927 -15.111 -7.386 1.00 91.62 79 TRP A O 1
ATOM 668 N N . GLY A 1 80 ? 3.165 -16.042 -8.404 1.00 93.69 80 GLY A N 1
ATOM 669 C CA . GLY A 1 80 ? 3.744 -15.948 -9.743 1.00 93.69 80 GLY A CA 1
ATOM 670 C C . GLY A 1 80 ? 3.755 -14.507 -10.268 1.00 93.69 80 GLY A C 1
ATOM 671 O O . GLY A 1 80 ? 2.819 -13.743 -10.029 1.00 93.69 80 GLY A O 1
ATOM 672 N N . TYR A 1 81 ? 4.771 -14.148 -11.060 1.00 93.12 81 TYR A N 1
ATOM 673 C CA . TYR A 1 81 ? 4.963 -12.781 -11.571 1.00 93.12 81 TYR A CA 1
ATOM 674 C C . TYR A 1 81 ? 3.768 -12.211 -12.350 1.00 93.12 81 TYR A C 1
ATOM 676 O O . TYR A 1 81 ? 3.556 -11.000 -12.330 1.00 93.12 81 TYR A O 1
ATOM 684 N N . ARG A 1 82 ? 2.968 -13.061 -13.009 1.00 93.50 82 ARG A N 1
ATOM 685 C CA . ARG A 1 82 ? 1.727 -12.636 -13.676 1.00 93.50 82 ARG A CA 1
ATOM 686 C C . ARG A 1 82 ? 0.739 -12.024 -12.681 1.00 93.50 82 ARG A C 1
ATOM 688 O O . ARG A 1 82 ? 0.325 -10.887 -12.877 1.00 93.50 82 ARG A O 1
ATOM 695 N N . LYS A 1 83 ? 0.436 -12.750 -11.600 1.00 92.06 83 LYS A N 1
ATOM 696 C CA . LYS A 1 83 ? -0.468 -12.294 -10.537 1.00 92.06 83 LYS A CA 1
ATOM 697 C C . LYS A 1 83 ? 0.060 -11.022 -9.883 1.00 92.06 83 LYS A C 1
ATOM 699 O O . LYS A 1 83 ? -0.685 -10.076 -9.693 1.00 92.06 83 LYS A O 1
ATOM 704 N N . ILE A 1 84 ? 1.363 -10.966 -9.614 1.00 94.62 84 ILE A N 1
ATOM 705 C CA . ILE A 1 84 ? 1.996 -9.780 -9.026 1.00 94.62 84 ILE A CA 1
ATOM 706 C C . ILE A 1 84 ? 1.848 -8.559 -9.943 1.00 94.62 84 ILE A C 1
ATOM 708 O O . ILE A 1 84 ? 1.528 -7.469 -9.480 1.00 94.62 84 ILE A O 1
ATOM 712 N N . ARG A 1 85 ? 2.039 -8.727 -11.256 1.00 93.50 85 ARG A N 1
ATOM 713 C CA . ARG A 1 85 ? 1.842 -7.641 -12.224 1.00 93.50 85 ARG A CA 1
ATOM 714 C C . ARG A 1 85 ? 0.386 -7.170 -12.256 1.00 93.50 85 ARG A C 1
ATOM 716 O O . ARG A 1 85 ? 0.151 -5.971 -12.361 1.00 93.50 85 ARG A O 1
ATOM 723 N N . GLU A 1 86 ? -0.573 -8.089 -12.174 1.00 91.75 86 GLU A N 1
ATOM 724 C CA . GLU A 1 86 ? -2.002 -7.765 -12.056 1.00 91.75 86 GLU A CA 1
ATOM 725 C C . GLU A 1 86 ? -2.283 -6.985 -10.759 1.00 91.75 86 GLU A C 1
ATOM 727 O O . GLU A 1 86 ? -2.927 -5.943 -10.817 1.00 91.75 86 GLU A O 1
ATOM 732 N N . THR A 1 87 ? -1.698 -7.393 -9.628 1.00 91.88 87 THR A N 1
ATOM 733 C CA . THR A 1 87 ? -1.773 -6.665 -8.349 1.00 91.88 87 THR A CA 1
ATOM 734 C C . THR A 1 87 ? -1.202 -5.249 -8.451 1.00 91.88 87 THR A C 1
ATOM 736 O O . THR A 1 87 ? -1.835 -4.300 -8.005 1.00 91.88 87 THR A O 1
ATOM 739 N N . ILE A 1 88 ? -0.040 -5.066 -9.083 1.00 94.25 88 ILE A N 1
ATOM 740 C CA . ILE A 1 88 ? 0.562 -3.733 -9.264 1.00 94.25 88 ILE A CA 1
ATOM 741 C C . ILE A 1 88 ? -0.334 -2.835 -10.132 1.00 94.25 88 ILE A C 1
ATOM 743 O O . ILE A 1 88 ? -0.505 -1.657 -9.823 1.00 94.25 88 ILE A O 1
ATOM 747 N N . LYS A 1 89 ? -0.944 -3.380 -11.192 1.00 93.12 89 LYS A N 1
ATOM 748 C CA . LYS A 1 89 ? -1.925 -2.644 -12.008 1.00 93.12 89 LYS A CA 1
ATOM 749 C C . LYS A 1 89 ? -3.172 -2.269 -11.212 1.00 93.12 89 LYS A C 1
ATOM 751 O O . LYS A 1 89 ? -3.720 -1.192 -11.406 1.00 93.12 89 LYS A O 1
ATOM 756 N N . GLU A 1 90 ? -3.617 -3.140 -10.316 1.00 93.44 90 GLU A N 1
ATOM 757 C CA . GLU A 1 90 ? -4.748 -2.864 -9.435 1.00 93.44 90 GLU A CA 1
ATOM 758 C C . GLU A 1 90 ? -4.423 -1.733 -8.439 1.00 93.44 90 GLU A C 1
ATOM 760 O O . GLU A 1 90 ? -5.214 -0.806 -8.268 1.00 93.44 90 GLU A O 1
ATOM 765 N N . MET A 1 91 ? -3.217 -1.731 -7.858 1.00 94.75 91 MET A N 1
ATOM 766 C CA . MET A 1 91 ? -2.733 -0.635 -7.004 1.00 94.75 91 MET A CA 1
ATOM 767 C C . MET A 1 91 ? -2.672 0.705 -7.757 1.00 94.75 91 MET A C 1
ATOM 769 O O . MET A 1 91 ? -2.976 1.754 -7.184 1.00 94.75 91 MET A O 1
ATOM 773 N N . GLU A 1 92 ? -2.291 0.684 -9.034 1.00 94.31 92 GLU A N 1
ATOM 774 C CA . GLU A 1 92 ? -2.315 1.858 -9.912 1.00 94.31 92 GLU A CA 1
ATOM 775 C C . GLU A 1 92 ? -3.749 2.321 -10.205 1.00 94.31 92 GLU A C 1
ATOM 777 O O . GLU A 1 92 ? -4.051 3.506 -10.063 1.00 94.31 92 GLU A O 1
ATOM 782 N N . TYR A 1 93 ? -4.658 1.394 -10.528 1.00 92.38 93 TYR A N 1
ATOM 783 C CA . TYR A 1 93 ? -6.078 1.682 -10.752 1.00 92.38 93 TYR A CA 1
ATOM 784 C C . TYR A 1 93 ? -6.720 2.378 -9.543 1.00 92.38 93 TYR A C 1
ATOM 786 O O . TYR A 1 93 ? -7.406 3.391 -9.692 1.00 92.38 93 TYR A O 1
ATOM 794 N N . TYR A 1 94 ? -6.428 1.905 -8.329 1.00 92.44 94 TYR A N 1
ATOM 795 C CA . TYR A 1 94 ? -6.896 2.530 -7.089 1.00 92.44 94 TYR A CA 1
ATOM 796 C C . TYR A 1 94 ? -6.128 3.797 -6.687 1.00 92.44 94 TYR A C 1
ATOM 798 O O . TYR A 1 94 ? -6.401 4.387 -5.636 1.00 92.44 94 TYR A O 1
ATOM 806 N N . ARG A 1 95 ? -5.197 4.258 -7.531 1.00 94.62 95 ARG A N 1
ATOM 807 C CA . ARG A 1 95 ? -4.382 5.458 -7.320 1.00 94.62 95 ARG A CA 1
ATOM 808 C C . ARG A 1 95 ? -3.588 5.394 -6.016 1.00 94.62 95 ARG A C 1
ATOM 810 O O . ARG A 1 95 ? -3.454 6.404 -5.325 1.00 94.62 95 ARG A O 1
ATOM 817 N N . LEU A 1 96 ? -3.064 4.220 -5.671 1.00 95.06 96 LEU A N 1
ATOM 818 C CA . LEU A 1 96 ? -2.122 4.058 -4.558 1.00 95.06 96 LEU A CA 1
ATOM 819 C C . LEU A 1 96 ? -0.681 4.334 -5.007 1.00 95.06 96 LEU A C 1
ATOM 821 O O . LEU A 1 96 ? 0.145 4.865 -4.264 1.00 95.06 96 LEU A O 1
ATOM 825 N N . ILE A 1 97 ? -0.400 4.007 -6.265 1.00 97.00 97 ILE A N 1
ATOM 826 C CA . ILE A 1 97 ? 0.878 4.243 -6.927 1.00 97.00 97 ILE A CA 1
ATOM 827 C C . ILE A 1 97 ? 0.659 4.843 -8.316 1.00 97.00 97 ILE A C 1
ATOM 829 O O . ILE A 1 97 ? -0.432 4.754 -8.876 1.00 97.00 97 ILE A O 1
ATOM 833 N N . VAL A 1 98 ? 1.713 5.428 -8.875 1.00 96.19 98 VAL A N 1
ATOM 834 C CA . VAL A 1 98 ? 1.810 5.853 -10.276 1.00 96.19 98 VAL A CA 1
ATOM 835 C C . VAL A 1 98 ? 3.038 5.203 -10.891 1.00 96.19 98 VAL A C 1
ATOM 837 O O . VAL A 1 98 ? 4.075 5.097 -10.232 1.00 96.19 98 VAL A O 1
ATOM 840 N N . GLN A 1 99 ? 2.933 4.792 -12.152 1.00 93.56 99 GLN A N 1
ATOM 841 C CA . GLN A 1 99 ? 4.070 4.300 -12.920 1.00 93.56 99 GLN A CA 1
ATOM 842 C C . GLN A 1 99 ? 4.701 5.433 -13.733 1.00 93.56 99 GLN A C 1
ATOM 844 O O . GLN A 1 99 ? 4.010 6.198 -14.403 1.00 93.56 99 GLN A O 1
ATOM 849 N N . GLN A 1 100 ? 6.026 5.532 -13.690 1.00 93.25 100 GLN A N 1
ATOM 850 C CA . GLN A 1 100 ? 6.810 6.408 -14.551 1.00 93.25 100 GLN A CA 1
ATOM 851 C C . GLN A 1 100 ? 7.869 5.591 -15.283 1.00 93.25 100 GLN A C 1
ATOM 853 O O . GLN A 1 100 ? 8.623 4.835 -14.668 1.00 93.25 100 GLN A O 1
ATOM 858 N N . ASN A 1 101 ? 7.940 5.770 -16.599 1.00 88.75 101 ASN A N 1
ATOM 859 C CA . ASN A 1 101 ? 8.948 5.122 -17.425 1.00 88.75 101 ASN A CA 1
ATOM 860 C C . ASN A 1 101 ? 10.205 5.988 -17.457 1.00 88.75 101 ASN A C 1
ATOM 862 O O . ASN A 1 101 ? 10.158 7.151 -17.852 1.00 88.75 101 ASN A O 1
ATOM 866 N N . TYR A 1 102 ? 11.333 5.405 -17.069 1.00 80.62 102 TYR A N 1
ATOM 867 C CA . TYR A 1 102 ? 12.641 6.041 -17.088 1.00 80.62 102 TYR A CA 1
ATOM 868 C C . TYR A 1 102 ? 13.643 5.089 -17.731 1.00 80.62 102 TYR A C 1
ATOM 870 O O . TYR A 1 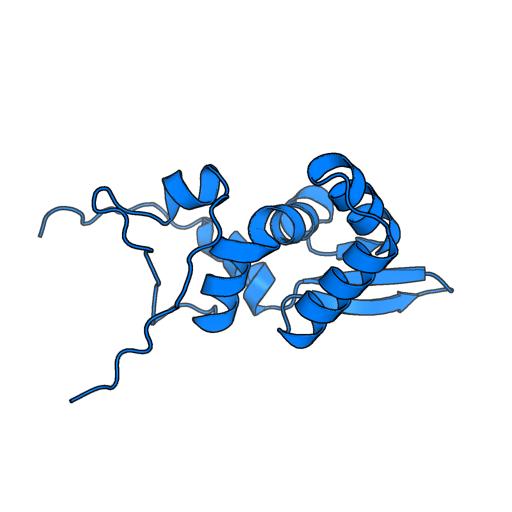102 ? 13.958 4.052 -17.158 1.00 80.62 102 TYR A O 1
ATOM 878 N N . TRP A 1 103 ? 14.135 5.430 -18.925 1.00 68.50 103 TRP A N 1
ATOM 879 C CA . TRP A 1 103 ? 15.255 4.735 -19.579 1.00 68.50 103 TRP A CA 1
ATOM 880 C C . TRP A 1 103 ? 15.040 3.206 -19.633 1.00 68.50 103 TRP A C 1
ATOM 882 O O . TRP A 1 103 ? 15.846 2.425 -19.133 1.00 68.50 103 TRP A O 1
ATOM 892 N N . ASN A 1 104 ? 13.897 2.786 -20.189 1.00 75.06 104 ASN A N 1
ATOM 893 C CA . ASN A 1 104 ? 13.433 1.389 -20.270 1.00 75.06 104 ASN A CA 1
ATOM 894 C C . ASN A 1 104 ? 13.159 0.684 -18.927 1.00 75.06 104 ASN A C 1
ATOM 896 O O . ASN A 1 104 ? 12.943 -0.526 -18.902 1.00 75.06 104 ASN A O 1
ATOM 900 N N . SER A 1 105 ? 13.123 1.424 -17.820 1.00 77.44 105 SER A N 1
ATOM 901 C CA . SER A 1 105 ? 12.763 0.916 -16.497 1.00 77.44 105 SER A CA 1
ATOM 902 C C . SER A 1 105 ? 11.459 1.540 -16.010 1.00 77.44 105 SER A C 1
ATOM 904 O O . SER A 1 105 ? 11.239 2.740 -16.163 1.00 77.44 105 SER A O 1
ATOM 906 N N . ASN A 1 106 ? 10.607 0.739 -15.370 1.00 90.31 106 ASN A N 1
ATOM 907 C CA . ASN A 1 106 ? 9.358 1.229 -14.786 1.00 90.31 106 ASN A CA 1
ATOM 908 C C . ASN A 1 106 ? 9.571 1.498 -13.297 1.00 90.31 106 ASN A C 1
ATOM 910 O O . ASN A 1 106 ? 9.824 0.561 -12.529 1.00 90.31 106 ASN A O 1
ATOM 914 N N . ILE A 1 107 ? 9.457 2.762 -12.901 1.00 94.75 107 ILE A N 1
ATOM 915 C CA . ILE A 1 107 ? 9.499 3.219 -11.513 1.00 94.75 107 ILE A CA 1
ATOM 916 C C . ILE A 1 107 ? 8.062 3.350 -11.010 1.00 94.75 107 ILE A C 1
ATOM 918 O O . ILE A 1 107 ? 7.210 3.933 -11.672 1.00 94.75 107 ILE A O 1
ATOM 922 N N . LEU A 1 108 ? 7.800 2.807 -9.830 1.00 96.00 108 LEU A N 1
ATOM 923 C CA . LEU A 1 108 ? 6.559 2.954 -9.086 1.00 96.00 108 LEU A CA 1
ATOM 924 C C . LEU A 1 108 ? 6.758 4.041 -8.032 1.00 96.00 108 LEU A C 1
ATOM 926 O O . LEU A 1 108 ? 7.728 3.995 -7.276 1.00 96.00 108 LEU A O 1
ATOM 930 N N . ILE A 1 109 ? 5.847 5.006 -7.973 1.00 96.44 109 ILE A N 1
ATOM 931 C CA . ILE A 1 109 ? 5.897 6.139 -7.043 1.00 96.44 109 ILE A CA 1
ATOM 932 C C . ILE A 1 109 ? 4.601 6.166 -6.243 1.00 96.44 109 ILE A C 1
ATOM 934 O O . ILE A 1 109 ? 3.527 6.010 -6.820 1.00 96.44 109 ILE A O 1
ATOM 938 N N . LEU A 1 110 ? 4.679 6.380 -4.929 1.00 96.25 110 LEU A N 1
ATOM 939 C CA . LEU A 1 110 ? 3.480 6.550 -4.108 1.00 96.25 110 LEU A CA 1
ATOM 940 C C . LEU A 1 110 ? 2.713 7.809 -4.510 1.00 96.25 110 LEU A C 1
ATOM 942 O O . LEU A 1 110 ? 3.295 8.879 -4.695 1.00 96.25 110 LEU A O 1
ATOM 946 N N . THR A 1 111 ? 1.389 7.706 -4.581 1.00 95.81 111 THR A N 1
ATOM 947 C CA . THR A 1 111 ? 0.545 8.898 -4.696 1.00 95.81 111 THR A CA 1
ATOM 948 C C . THR A 1 111 ? 0.546 9.686 -3.388 1.00 95.81 111 THR A C 1
ATOM 950 O O . THR A 1 111 ? 0.871 9.159 -2.322 1.00 95.81 111 THR A O 1
ATOM 953 N N . ALA A 1 112 ? 0.138 10.958 -3.444 1.00 91.44 112 ALA A N 1
ATOM 954 C CA . ALA A 1 112 ? 0.044 11.789 -2.245 1.00 91.44 112 ALA A CA 1
ATOM 955 C C . ALA A 1 112 ? -0.830 11.158 -1.137 1.00 91.44 112 ALA A C 1
ATOM 957 O O . ALA A 1 112 ? -0.375 11.151 0.004 1.00 91.44 112 ALA A O 1
ATOM 958 N N . PRO A 1 113 ? -2.013 10.564 -1.415 1.00 90.44 113 PRO A N 1
ATOM 959 C CA . PRO A 1 113 ? -2.778 9.842 -0.397 1.00 90.44 113 PRO A CA 1
ATOM 960 C C . PRO A 1 113 ? -2.014 8.681 0.246 1.00 90.44 113 PRO A C 1
ATOM 962 O O . PRO A 1 113 ? -1.978 8.588 1.468 1.00 90.44 113 PRO A O 1
ATOM 965 N N . SER A 1 114 ? -1.368 7.824 -0.547 1.00 92.75 114 SER A N 1
ATOM 966 C CA . SER A 1 114 ? -0.624 6.674 -0.020 1.00 92.75 114 SER A CA 1
ATOM 967 C C . SER A 1 114 ? 0.611 7.086 0.765 1.00 92.75 114 SER A C 1
ATOM 969 O O . SER A 1 114 ? 0.895 6.509 1.809 1.00 92.75 114 SER A O 1
ATOM 971 N N . TYR A 1 115 ? 1.313 8.124 0.317 1.00 92.94 115 TYR A N 1
ATOM 972 C CA . TYR A 1 115 ? 2.420 8.696 1.073 1.00 92.94 115 TYR A CA 1
ATOM 973 C C . TYR A 1 115 ? 1.933 9.318 2.389 1.00 92.94 115 TYR A C 1
ATOM 975 O O . TYR A 1 115 ? 2.508 9.082 3.451 1.00 92.94 115 TYR A O 1
ATOM 983 N N . ASN A 1 116 ? 0.838 10.083 2.334 1.00 89.19 116 ASN A N 1
ATOM 984 C CA . ASN A 1 116 ? 0.229 10.702 3.505 1.00 89.19 116 ASN A CA 1
ATOM 985 C C . ASN A 1 116 ? -0.294 9.670 4.493 1.00 89.19 116 ASN A C 1
ATOM 987 O O . ASN A 1 116 ? -0.240 9.955 5.674 1.00 89.19 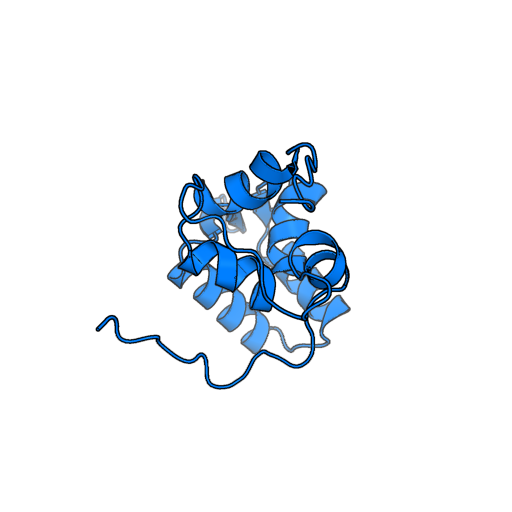116 ASN A O 1
ATOM 991 N N . PHE A 1 117 ? -0.754 8.496 4.065 1.00 88.62 117 PHE A N 1
ATOM 992 C CA . PHE A 1 117 ? -1.152 7.441 4.995 1.00 88.62 117 PHE A CA 1
ATOM 993 C C . PHE A 1 117 ? -0.020 7.124 5.976 1.00 88.62 117 PHE A C 1
ATOM 995 O O . PHE A 1 117 ? -0.206 7.233 7.180 1.00 88.62 117 PHE A O 1
ATOM 1002 N N . PHE A 1 118 ? 1.187 6.837 5.490 1.00 86.94 118 PHE A N 1
ATOM 1003 C CA . PHE A 1 118 ? 2.300 6.497 6.379 1.00 86.94 118 PHE A CA 1
ATOM 1004 C C . PHE A 1 118 ? 2.931 7.727 7.041 1.00 86.94 118 PHE A C 1
ATOM 1006 O O . PHE A 1 118 ? 3.329 7.671 8.202 1.00 86.94 118 PHE A O 1
ATOM 1013 N N . ASN A 1 119 ? 2.985 8.865 6.344 1.00 81.19 119 ASN A N 1
ATOM 1014 C CA . ASN A 1 119 ? 3.608 10.078 6.874 1.00 81.19 119 ASN A CA 1
ATOM 1015 C C . ASN A 1 119 ? 2.715 10.831 7.879 1.00 81.19 119 ASN A C 1
ATOM 1017 O O . ASN A 1 119 ? 3.221 11.451 8.812 1.00 81.19 119 ASN A O 1
ATOM 1021 N N . ALA A 1 120 ? 1.389 10.756 7.727 1.00 64.31 120 ALA A N 1
ATOM 1022 C CA . ALA A 1 120 ? 0.440 11.238 8.728 1.00 64.31 120 ALA A CA 1
ATOM 1023 C C . ALA A 1 120 ? 0.549 10.409 10.010 1.00 64.31 120 ALA A C 1
ATOM 1025 O O . ALA A 1 120 ? 0.401 10.962 11.087 1.00 64.31 120 ALA A O 1
ATOM 1026 N N . ASN A 1 121 ? 0.918 9.129 9.916 1.00 55.66 121 ASN A N 1
ATOM 1027 C CA . ASN A 1 121 ? 1.056 8.225 11.058 1.00 55.66 121 ASN A CA 1
ATOM 1028 C C . ASN A 1 121 ? 2.387 8.346 11.831 1.00 55.66 121 ASN A C 1
ATOM 1030 O O . ASN A 1 121 ? 2.651 7.543 12.719 1.00 55.66 121 ASN A O 1
ATOM 1034 N N . LYS A 1 122 ? 3.143 9.444 11.651 1.00 46.47 122 LYS A N 1
ATOM 1035 C CA . LYS A 1 122 ? 3.905 10.047 12.771 1.00 46.47 122 LYS A CA 1
ATOM 1036 C C . LYS A 1 122 ? 2.980 10.723 13.809 1.00 46.47 122 LYS A C 1
ATOM 1038 O O . LYS A 1 122 ? 3.425 11.550 14.602 1.00 46.47 122 LYS A O 1
ATOM 1043 N N . MET A 1 123 ? 1.683 10.418 13.783 1.00 42.88 123 MET A N 1
ATOM 1044 C CA . MET A 1 123 ? 0.683 10.885 14.729 1.00 42.88 123 MET A CA 1
ATOM 1045 C C . MET A 1 123 ? 0.881 10.196 16.076 1.00 42.88 123 MET A C 1
ATOM 1047 O O . MET A 1 123 ? 0.731 8.982 16.198 1.00 42.88 123 MET A O 1
ATOM 1051 N N . ASN A 1 124 ? 1.190 11.018 17.084 1.00 39.44 124 ASN A N 1
ATOM 1052 C CA . ASN A 1 124 ? 0.924 10.744 18.490 1.00 39.44 124 ASN A CA 1
ATOM 1053 C C . ASN A 1 124 ? -0.389 9.971 18.614 1.00 39.44 124 ASN A C 1
ATOM 1055 O O . ASN A 1 124 ? -1.461 10.505 18.317 1.00 39.44 124 ASN A O 1
ATOM 1059 N N . ILE A 1 125 ? -0.290 8.731 19.083 1.00 37.84 125 ILE A N 1
ATOM 1060 C CA . ILE A 1 125 ? -1.404 8.034 19.701 1.00 37.84 125 ILE A CA 1
ATOM 1061 C C . ILE A 1 125 ? -1.760 8.878 20.928 1.00 37.84 125 ILE A C 1
ATOM 1063 O O . ILE A 1 125 ? -1.169 8.709 21.987 1.00 37.84 125 ILE A O 1
ATOM 1067 N N . ASN A 1 126 ? -2.665 9.845 20.778 1.00 38.94 126 ASN A N 1
ATOM 1068 C CA . ASN A 1 126 ? -3.428 10.316 21.918 1.00 38.94 126 ASN A CA 1
ATOM 1069 C C . ASN A 1 126 ? -4.768 9.605 21.848 1.00 38.94 126 ASN A C 1
ATOM 1071 O O . ASN A 1 126 ? -5.742 10.066 21.251 1.00 38.94 126 ASN A O 1
ATOM 1075 N N . THR A 1 127 ? -4.746 8.400 22.398 1.00 39.28 127 THR A N 1
ATOM 1076 C CA . THR A 1 127 ? -5.922 7.682 22.846 1.00 39.28 127 THR A CA 1
ATOM 1077 C C . THR A 1 127 ? -6.627 8.550 23.886 1.00 39.28 127 THR A C 1
ATOM 1079 O O . THR A 1 127 ? -6.476 8.326 25.080 1.00 39.28 127 THR A O 1
ATOM 1082 N N . ASN A 1 128 ? -7.504 9.456 23.447 1.00 35.62 128 ASN A N 1
ATOM 1083 C CA . ASN A 1 128 ? -8.734 9.734 24.200 1.00 35.62 128 ASN A CA 1
ATOM 1084 C C . ASN A 1 128 ? -9.686 8.527 24.065 1.00 35.62 128 ASN A C 1
ATOM 1086 O O . ASN A 1 128 ? -10.863 8.651 23.745 1.00 35.62 128 ASN A O 1
ATOM 1090 N N . VAL A 1 129 ? -9.128 7.334 24.279 1.00 38.50 129 VAL A N 1
ATOM 1091 C CA . VAL A 1 129 ? -9.844 6.150 24.714 1.00 38.50 129 VAL A CA 1
ATOM 1092 C C . VAL A 1 129 ? -10.009 6.395 26.204 1.00 38.50 129 VAL A C 1
ATOM 1094 O O . VAL A 1 129 ? -9.065 6.189 26.955 1.00 38.50 129 VAL A O 1
ATOM 1097 N N . LEU A 1 130 ? -11.135 7.019 26.544 1.00 37.78 130 LEU A N 1
ATOM 1098 C CA . LEU A 1 130 ? -11.820 7.146 27.836 1.00 37.78 130 LEU A CA 1
ATOM 1099 C C . LEU A 1 130 ? -12.679 8.421 27.740 1.00 37.78 130 LEU A C 1
ATOM 1101 O O . LEU A 1 130 ? -12.354 9.460 28.313 1.00 37.78 130 LEU A O 1
ATOM 1105 N N . ALA A 1 131 ? -13.750 8.344 26.951 1.00 31.22 131 ALA A N 1
ATOM 1106 C CA . ALA A 1 131 ? -14.907 9.223 27.073 1.00 31.22 131 ALA A CA 1
ATOM 1107 C C . ALA A 1 131 ? -16.141 8.338 27.236 1.00 31.22 131 ALA A C 1
ATOM 1109 O O . ALA A 1 131 ? -16.214 7.329 26.496 1.00 31.22 131 ALA A O 1
#

pLDDT: mean 79.5, std 19.44, range [31.22, 97.0]